Protein AF-A0A2T6DKC6-F1 (afdb_monomer_lite)

Radius of gyration: 31.51 Å; chains: 1; bounding box: 95×36×94 Å

pLDDT: mean 77.38, std 16.18, range [31.05, 97.75]

Foldseek 3Di:
DDDDDDPDPPPPPDDDDPVRVVVVVVVVVVVVVVVVVVVVVVVVVVVVVLVVVLVVVLCVVVVVVVQPPALDLQQDDDDDLGQPPHLPQPPQWKRKRDKWFADSNNDTWPDQPPPPTDWTQKIKIWIWGAYNVSFKIKIKIWIWGDTRVPDDFDADRNGSTTDQDPVPVIGIDIDIDMDGNDD

Secondary structure (DSSP, 8-state):
-------------PPPPHHHHHHHHHHHHHHHHHHHHHHHHHHHHHHHHHHHHHHHHHHHHHHHHHHHS-HHHHHS---SS---S---TT--PPEEPPPEEE-TTS-EEPPTTSTT-----EEEEEEEEE-TTSSEEEEEEEEEE-GGG-S-PPBPTTTSSB---SSSS-PPEEEEEEEE---

Sequence (183 aa):
MNLRSIFRRRTAQGAFSLVELTIAIGITAFGGLTMMGLLTVGLSNFRNAVDMSVGAQIVQQVVADVQQSSFSAIGGGGGSASPAAAAAPGTGIPVALPVRYFDDQGTEVDAPGSTGGQPALYHVAVGVTVNASGNLATVVVDIVNNPGGQLALQRDGATGGFASDSATALKPVRYSFYVSKTQ

Structure (mmCIF, N/CA/C/O backbone):
data_AF-A0A2T6DKC6-F1
#
_entry.id   AF-A0A2T6DKC6-F1
#
loop_
_atom_site.group_PDB
_atom_site.id
_atom_site.type_symbol
_atom_site.label_atom_id
_atom_site.label_alt_id
_atom_site.label_comp_id
_atom_site.label_asym_id
_atom_site.label_entity_id
_atom_site.label_seq_id
_atom_site.pdbx_PDB_ins_code
_atom_site.Cartn_x
_atom_site.Cartn_y
_atom_site.Cartn_z
_atom_site.occupancy
_atom_site.B_iso_or_equiv
_atom_site.auth_seq_id
_atom_site.auth_comp_id
_atom_site.auth_asym_id
_atom_site.auth_atom_id
_atom_site.pdbx_PDB_model_num
ATOM 1 N N . MET A 1 1 ? -67.879 -17.894 65.044 1.00 50.25 1 MET A N 1
ATOM 2 C CA . MET A 1 1 ? -67.299 -17.804 63.684 1.00 50.25 1 MET A CA 1
ATOM 3 C C . MET A 1 1 ? -65.895 -17.228 63.803 1.00 50.25 1 MET A C 1
ATOM 5 O O . MET A 1 1 ? -65.761 -16.084 64.202 1.00 50.25 1 MET A O 1
ATOM 9 N N . ASN A 1 2 ? -64.863 -18.044 63.571 1.00 43.16 2 ASN A N 1
ATOM 10 C CA . ASN A 1 2 ? -63.452 -17.672 63.731 1.00 43.16 2 ASN A CA 1
ATOM 11 C C . ASN A 1 2 ? -62.862 -17.312 62.357 1.00 43.16 2 ASN A C 1
ATOM 13 O O . ASN A 1 2 ? -62.710 -18.198 61.518 1.00 43.16 2 ASN A O 1
ATOM 17 N N . LEU A 1 3 ? -62.526 -16.039 62.122 1.00 54.38 3 LEU A N 1
ATOM 18 C CA . LEU A 1 3 ? -61.755 -15.622 60.948 1.00 54.38 3 LEU A CA 1
ATOM 19 C C . LEU A 1 3 ? -60.256 -15.760 61.248 1.00 54.38 3 LEU A C 1
ATOM 21 O O . LEU A 1 3 ? -59.667 -14.942 61.949 1.00 54.38 3 LEU A O 1
ATOM 25 N N . ARG A 1 4 ? -59.633 -16.808 60.700 1.00 59.78 4 ARG A N 1
ATOM 26 C CA . ARG A 1 4 ? -58.173 -16.957 60.654 1.00 59.78 4 ARG A CA 1
ATOM 27 C C . ARG A 1 4 ? -57.613 -16.039 59.566 1.00 59.78 4 ARG A C 1
ATOM 29 O O . ARG A 1 4 ? -57.801 -16.302 58.381 1.00 59.78 4 ARG A O 1
ATOM 36 N N . SER A 1 5 ? -56.922 -14.974 59.966 1.00 63.31 5 SER A N 1
ATOM 37 C CA . SER A 1 5 ? -56.170 -14.112 59.054 1.00 63.31 5 SER A CA 1
ATOM 38 C C . SER A 1 5 ? -54.910 -14.837 58.568 1.00 63.31 5 SER A C 1
ATOM 40 O O . SER A 1 5 ? -53.954 -15.083 59.303 1.00 63.31 5 SER A O 1
ATOM 42 N N . ILE A 1 6 ? -54.921 -15.213 57.293 1.00 65.69 6 ILE A N 1
ATOM 43 C CA . ILE A 1 6 ? -53.763 -15.755 56.585 1.00 65.69 6 ILE A CA 1
ATOM 44 C C . ILE A 1 6 ? -52.871 -14.563 56.218 1.00 65.69 6 ILE A C 1
ATOM 46 O O . ILE A 1 6 ? -53.039 -13.936 55.173 1.00 65.69 6 ILE A O 1
ATOM 50 N N . PHE A 1 7 ? -51.923 -14.217 57.092 1.00 64.06 7 PHE A N 1
ATOM 51 C CA . PHE A 1 7 ? -50.847 -13.285 56.750 1.00 64.06 7 PHE A CA 1
ATOM 52 C C . PHE A 1 7 ? -49.902 -13.955 55.747 1.00 64.06 7 PHE A C 1
ATOM 54 O O . PHE A 1 7 ? -48.979 -14.690 56.099 1.00 64.06 7 PHE A O 1
ATOM 61 N N . ARG A 1 8 ? -50.152 -13.701 54.461 1.00 65.50 8 ARG A N 1
ATOM 62 C CA . ARG A 1 8 ? -49.277 -14.072 53.349 1.00 65.50 8 ARG A CA 1
ATOM 63 C C . ARG A 1 8 ? -47.990 -13.247 53.460 1.00 65.50 8 ARG A C 1
ATOM 65 O O . ARG A 1 8 ? -47.969 -12.085 53.061 1.00 65.50 8 ARG A O 1
ATOM 72 N N . ARG A 1 9 ? -46.917 -13.827 54.013 1.00 64.00 9 ARG A N 1
ATOM 73 C CA . ARG A 1 9 ? -45.569 -13.244 53.922 1.00 64.00 9 ARG A CA 1
ATOM 74 C C . ARG A 1 9 ? -45.222 -13.119 52.438 1.00 64.00 9 ARG A C 1
ATOM 76 O O . ARG A 1 9 ? -44.899 -14.113 51.796 1.00 64.00 9 ARG A O 1
ATOM 83 N N . ARG A 1 10 ? -45.298 -11.905 51.883 1.00 63.69 10 ARG A N 1
ATOM 84 C CA . ARG A 1 10 ? -44.525 -11.576 50.685 1.00 63.69 10 ARG A CA 1
ATOM 85 C C . ARG A 1 10 ? -43.071 -11.683 51.118 1.00 63.69 10 ARG A C 1
ATOM 87 O O . ARG A 1 10 ? -42.595 -10.848 51.879 1.00 63.69 10 ARG A O 1
ATOM 94 N N . THR A 1 11 ? -42.393 -12.740 50.694 1.00 58.00 11 THR A N 1
ATOM 95 C CA . THR A 1 11 ? -40.936 -12.738 50.634 1.00 58.00 11 THR A CA 1
ATOM 96 C C . THR A 1 11 ? -40.567 -11.536 49.782 1.00 58.00 11 THR A C 1
ATOM 98 O O . THR A 1 11 ? -40.808 -11.539 48.575 1.00 58.00 11 THR A O 1
ATOM 101 N N . ALA A 1 12 ? -40.094 -10.473 50.426 1.00 60.94 12 ALA A N 1
ATOM 102 C CA . ALA A 1 12 ? -39.419 -9.390 49.745 1.00 60.94 12 ALA A CA 1
ATOM 103 C C . ALA A 1 12 ? -38.181 -10.020 49.105 1.00 60.94 12 ALA A C 1
ATOM 105 O O . ALA A 1 12 ? -37.159 -10.206 49.758 1.00 60.94 12 ALA A O 1
ATOM 106 N N . GLN A 1 13 ? -38.320 -10.469 47.859 1.00 62.59 13 GLN A N 1
ATOM 107 C CA . GLN A 1 13 ? -37.176 -10.731 47.006 1.00 62.59 13 GLN A CA 1
ATOM 108 C C . GLN A 1 13 ? -36.451 -9.391 46.922 1.00 62.59 13 GLN A C 1
ATOM 110 O O . GLN A 1 13 ? -37.015 -8.418 46.420 1.00 62.59 13 GLN A O 1
ATOM 115 N N . GLY A 1 14 ? -35.298 -9.312 47.587 1.00 68.81 14 GLY A N 1
ATOM 116 C CA . GLY A 1 14 ? -34.575 -8.068 47.803 1.00 68.81 14 GLY A CA 1
ATOM 117 C C . GLY A 1 14 ? -34.310 -7.378 46.473 1.00 68.81 14 GLY A C 1
ATOM 118 O O . GLY A 1 14 ? -33.722 -7.969 45.572 1.00 68.81 14 GLY A O 1
ATOM 119 N N . ALA A 1 15 ? -34.772 -6.136 46.346 1.00 76.75 15 ALA A N 1
ATOM 120 C CA . ALA A 1 15 ? -34.258 -5.247 45.321 1.00 76.75 15 ALA A CA 1
ATOM 121 C C . ALA A 1 15 ? -32.768 -4.988 45.605 1.00 76.75 15 ALA A C 1
ATOM 123 O O . ALA A 1 15 ? -32.363 -4.959 46.770 1.00 76.75 15 ALA A O 1
ATOM 124 N N . PHE A 1 16 ? -31.967 -4.811 44.551 1.00 81.44 16 PHE A N 1
ATOM 125 C CA . PHE A 1 16 ? -30.548 -4.472 44.675 1.00 81.44 16 PHE A CA 1
ATOM 126 C C . PHE A 1 16 ? -30.363 -3.225 45.538 1.00 81.44 16 PHE A C 1
ATOM 128 O O . PHE A 1 16 ? -31.116 -2.252 45.419 1.00 81.44 16 PHE A O 1
ATOM 135 N N . SER A 1 17 ? -29.356 -3.249 46.408 1.00 91.19 17 SER A N 1
ATOM 136 C CA . SER A 1 17 ? -29.027 -2.079 47.211 1.00 91.19 17 SER A CA 1
ATOM 137 C C . SER A 1 17 ? -28.539 -0.934 46.317 1.00 91.19 17 SER A C 1
ATOM 139 O O . SER A 1 17 ? -27.942 -1.143 45.259 1.00 91.19 17 SER A O 1
ATOM 141 N N . LEU A 1 18 ? -28.763 0.307 46.756 1.00 90.56 18 LEU A N 1
ATOM 142 C CA . LEU A 1 18 ? -28.300 1.496 46.033 1.00 90.56 18 LEU A CA 1
ATOM 143 C C . LEU A 1 18 ? -26.779 1.467 45.811 1.00 90.56 18 LEU A C 1
ATOM 145 O O . LEU A 1 18 ? -26.302 1.890 44.757 1.00 90.56 18 LEU A O 1
ATOM 149 N N . VAL A 1 19 ? -26.022 0.917 46.768 1.00 95.25 19 VAL A N 1
ATOM 150 C CA . VAL A 1 19 ? -24.565 0.793 46.650 1.00 95.25 19 VAL A CA 1
ATOM 151 C C . VAL A 1 19 ? -24.163 -0.249 45.599 1.00 95.25 19 VAL A C 1
ATOM 153 O O . VAL A 1 19 ? -23.278 0.030 44.795 1.00 95.25 19 VAL A O 1
ATOM 156 N N . GLU A 1 20 ? -24.853 -1.396 45.521 1.00 94.06 20 GLU A N 1
ATOM 157 C CA . GLU A 1 20 ? -24.622 -2.404 44.473 1.00 94.06 20 GLU A CA 1
ATOM 158 C C . GLU A 1 20 ? -24.930 -1.848 43.087 1.00 94.06 20 GLU A C 1
ATOM 160 O O . GLU A 1 20 ? -24.131 -2.024 42.170 1.00 94.06 20 GLU A O 1
ATOM 165 N N . LEU A 1 21 ? -26.050 -1.133 42.933 1.00 95.06 21 LEU A N 1
ATOM 166 C CA . LEU A 1 21 ? -26.409 -0.514 41.659 1.00 95.06 21 LEU A CA 1
ATOM 167 C C . LEU A 1 21 ? -25.368 0.528 41.230 1.00 95.06 21 LEU A C 1
ATOM 169 O O . LEU A 1 21 ? -24.982 0.571 40.064 1.00 95.06 21 LEU A O 1
ATOM 173 N N . THR A 1 22 ? -24.873 1.337 42.169 1.00 96.25 22 THR A N 1
ATOM 174 C CA . THR A 1 22 ? -23.844 2.348 41.883 1.00 96.25 22 THR A CA 1
ATOM 175 C C . THR A 1 22 ? -22.536 1.696 41.422 1.00 96.25 22 THR A C 1
ATOM 177 O O . THR A 1 22 ? -21.955 2.128 40.425 1.00 96.25 22 THR A O 1
ATOM 180 N N . ILE A 1 23 ? -22.100 0.618 42.086 1.00 96.88 23 ILE A N 1
ATOM 181 C CA . ILE A 1 23 ? -20.907 -0.143 41.683 1.00 96.88 23 ILE A CA 1
ATOM 182 C C . ILE A 1 23 ? -21.131 -0.805 40.317 1.00 96.88 23 ILE A C 1
ATOM 184 O O . ILE A 1 23 ? -20.260 -0.726 39.452 1.00 96.88 23 ILE A O 1
ATOM 188 N N . ALA A 1 24 ? -22.304 -1.399 40.080 1.00 96.75 24 ALA A N 1
ATOM 189 C CA . ALA A 1 24 ? -22.639 -2.044 38.812 1.00 96.75 24 ALA A CA 1
ATOM 190 C C . ALA A 1 24 ? -22.621 -1.057 37.635 1.00 96.75 24 ALA A C 1
ATOM 192 O O . ALA A 1 24 ? -22.046 -1.352 36.583 1.00 96.75 24 ALA A O 1
ATOM 193 N N . ILE A 1 25 ? -23.192 0.138 37.816 1.00 97.00 25 ILE A N 1
ATOM 194 C CA . ILE A 1 25 ? -23.154 1.205 36.809 1.00 97.00 25 ILE A CA 1
ATOM 195 C C . ILE A 1 25 ? -21.716 1.692 36.600 1.00 97.00 25 ILE A C 1
ATOM 197 O O . ILE A 1 25 ? -21.308 1.872 35.455 1.00 97.00 25 ILE A O 1
ATOM 201 N N . GLY A 1 26 ? -20.924 1.838 37.668 1.00 97.75 26 GLY A N 1
ATOM 202 C CA . GLY A 1 26 ? -19.512 2.220 37.572 1.00 97.75 26 GLY A CA 1
ATOM 203 C C . GLY A 1 26 ? -18.683 1.237 36.738 1.00 97.75 26 GLY A C 1
ATOM 204 O O . GLY A 1 26 ? -17.974 1.650 35.820 1.00 97.75 26 GLY A O 1
ATOM 205 N N . ILE A 1 27 ? -18.826 -0.067 36.996 1.00 97.00 27 ILE A N 1
ATOM 206 C CA . ILE A 1 27 ? -18.134 -1.121 36.237 1.00 97.00 27 ILE A CA 1
ATOM 207 C C . ILE A 1 27 ? -18.612 -1.143 34.780 1.00 97.00 27 ILE A C 1
ATOM 209 O O . ILE A 1 27 ? -17.794 -1.228 33.864 1.00 97.00 27 ILE A O 1
ATOM 213 N N . THR A 1 28 ? -19.922 -1.019 34.547 1.00 97.38 28 THR A N 1
ATOM 214 C CA . THR A 1 28 ? -20.497 -1.027 33.192 1.00 97.38 28 THR A CA 1
ATOM 215 C C . THR A 1 28 ? -20.022 0.174 32.375 1.00 97.38 28 THR A C 1
ATOM 217 O O . THR A 1 28 ? -19.625 0.013 31.223 1.00 97.38 28 THR A O 1
ATOM 220 N N . ALA A 1 29 ? -20.004 1.371 32.967 1.00 97.56 29 ALA A N 1
ATOM 221 C CA . ALA A 1 29 ? -19.517 2.579 32.309 1.00 97.56 29 ALA A CA 1
ATOM 222 C C . ALA A 1 29 ? -18.020 2.476 31.973 1.00 97.56 29 ALA A C 1
ATOM 224 O O . ALA A 1 29 ? -17.615 2.793 30.854 1.00 97.56 29 ALA A O 1
ATOM 225 N N . PHE A 1 30 ? -17.205 1.965 32.902 1.00 97.44 30 PHE A N 1
ATOM 226 C CA . PHE A 1 30 ? -15.779 1.735 32.667 1.00 97.44 30 PHE A CA 1
ATOM 227 C C . PHE A 1 30 ? -15.529 0.708 31.543 1.00 97.44 30 PHE A C 1
ATOM 229 O O . PHE A 1 30 ? -14.709 0.938 30.649 1.00 97.44 30 PHE A O 1
ATOM 236 N N . GLY A 1 31 ? -16.282 -0.396 31.527 1.00 97.44 31 GLY A N 1
ATOM 237 C CA . GLY A 1 31 ? -16.228 -1.396 30.456 1.00 97.44 31 GLY A CA 1
ATOM 238 C C . GLY A 1 31 ? -16.685 -0.851 29.095 1.00 97.44 31 GLY A C 1
ATOM 239 O O . GLY A 1 31 ? -16.047 -1.097 28.075 1.00 97.44 31 GLY A O 1
ATOM 240 N N . GLY A 1 32 ? -17.749 -0.046 29.067 1.00 97.00 32 GLY A N 1
ATOM 241 C CA . GLY A 1 32 ? -18.249 0.572 27.836 1.00 97.00 32 GLY A CA 1
ATOM 242 C C . GLY A 1 32 ? -17.239 1.532 27.198 1.00 97.00 32 GLY A C 1
ATOM 243 O O . GLY A 1 32 ? -17.028 1.494 25.985 1.00 97.00 32 GLY A O 1
ATOM 244 N N . LEU A 1 33 ? -16.557 2.345 28.014 1.00 96.62 33 LEU A N 1
ATOM 245 C CA . LEU A 1 33 ? -15.513 3.262 27.543 1.00 96.62 33 LEU A CA 1
ATOM 246 C C . LEU A 1 33 ? -14.293 2.518 26.988 1.00 96.62 33 LEU A C 1
ATOM 248 O O . LEU A 1 33 ? -13.763 2.903 25.944 1.00 96.62 33 LEU A O 1
ATOM 252 N N . THR A 1 34 ? -13.864 1.436 27.645 1.00 97.62 34 THR A N 1
ATOM 253 C CA . THR A 1 34 ? -12.737 0.625 27.154 1.0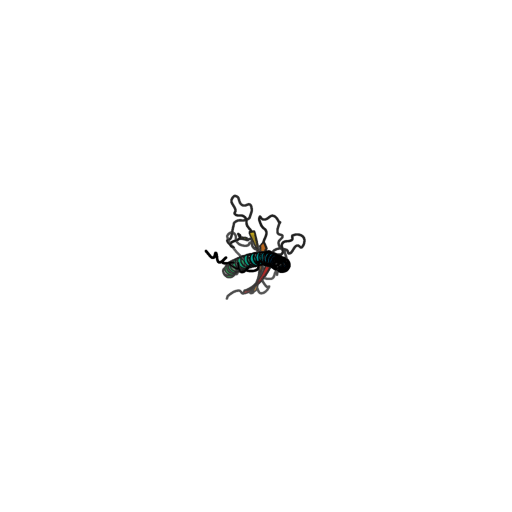0 97.62 34 THR A CA 1
ATOM 254 C C . THR A 1 34 ? -13.069 -0.062 25.828 1.00 97.62 34 THR A C 1
ATOM 256 O O . THR A 1 34 ? -12.257 -0.013 24.904 1.00 97.62 34 THR A O 1
ATOM 259 N N . MET A 1 35 ? -14.279 -0.611 25.669 1.00 97.25 35 MET A N 1
ATOM 260 C CA . MET A 1 35 ? -14.724 -1.180 24.389 1.00 97.25 35 MET A CA 1
ATOM 261 C C . MET A 1 35 ? -14.781 -0.140 23.263 1.00 97.25 35 MET A C 1
ATOM 263 O O . MET A 1 35 ? -14.322 -0.422 22.156 1.00 97.25 35 MET A O 1
ATOM 267 N N . MET A 1 36 ? -15.283 1.072 23.528 1.00 96.62 36 MET A N 1
ATOM 268 C CA . MET A 1 36 ? -15.278 2.142 22.521 1.00 96.62 36 MET A CA 1
ATOM 269 C C . MET A 1 36 ? -13.862 2.535 22.087 1.00 96.62 36 MET A C 1
ATOM 271 O O . MET A 1 36 ? -13.628 2.736 20.896 1.00 96.62 36 MET A O 1
ATOM 275 N N . GLY A 1 37 ? -12.910 2.596 23.023 1.00 95.44 37 GLY A N 1
ATOM 276 C CA . GLY A 1 37 ? -11.506 2.856 22.700 1.00 95.44 37 GLY A CA 1
ATOM 277 C C . GLY A 1 37 ? -10.883 1.768 21.821 1.00 95.44 37 GLY A C 1
ATOM 278 O O . GLY A 1 37 ? -10.138 2.068 20.893 1.00 95.44 37 GLY A O 1
ATOM 279 N N . LEU A 1 38 ? -11.224 0.499 22.057 1.00 96.56 38 LEU A N 1
ATOM 280 C CA . LEU A 1 38 ? -10.723 -0.607 21.237 1.00 96.56 38 LEU A CA 1
ATOM 281 C C . LEU A 1 38 ? -11.310 -0.612 19.821 1.00 96.56 38 LEU A C 1
ATOM 283 O O . LEU A 1 38 ? -10.608 -0.986 18.883 1.00 96.56 38 LEU A O 1
ATOM 287 N N . LEU A 1 39 ? -12.558 -0.169 19.636 1.00 96.88 39 LEU A N 1
ATOM 288 C CA . LEU A 1 39 ? -13.179 -0.098 18.309 1.00 96.88 39 LEU A CA 1
ATOM 289 C C . LEU A 1 39 ? -12.472 0.893 17.380 1.00 96.88 39 LEU A C 1
ATOM 291 O O . LEU A 1 39 ? -12.249 0.583 16.210 1.00 96.88 39 LEU A O 1
ATOM 295 N N . THR A 1 40 ? -12.092 2.069 17.882 1.00 93.69 40 THR A N 1
ATOM 296 C CA . THR A 1 40 ? -11.413 3.081 17.056 1.00 93.69 40 THR A CA 1
ATOM 297 C C . THR A 1 40 ? -10.022 2.610 16.631 1.00 93.69 40 THR A C 1
ATOM 299 O O . THR A 1 40 ? -9.653 2.748 15.463 1.00 93.69 40 THR A O 1
ATOM 302 N N . VAL A 1 41 ? -9.284 1.978 17.547 1.00 96.06 41 VAL A N 1
ATOM 303 C CA . VAL A 1 41 ? -7.975 1.373 17.261 1.00 96.06 41 VAL A CA 1
ATOM 304 C C . VAL A 1 41 ? -8.116 0.211 16.276 1.00 96.06 41 VAL A C 1
ATOM 306 O O . VAL A 1 41 ? -7.371 0.140 15.298 1.00 96.06 41 VAL A O 1
ATOM 309 N N . GLY A 1 42 ? -9.103 -0.664 16.482 1.00 95.38 42 GLY A N 1
ATOM 310 C CA . GLY A 1 42 ? -9.389 -1.788 15.593 1.00 95.38 42 GLY A CA 1
ATOM 311 C C . GLY A 1 42 ? -9.711 -1.343 14.166 1.00 95.38 42 GLY A C 1
ATOM 312 O O . GLY A 1 42 ? -9.178 -1.914 13.219 1.00 95.38 42 GLY A O 1
ATOM 313 N N . LEU A 1 43 ? -10.507 -0.282 14.002 1.00 96.25 43 LEU A N 1
ATOM 314 C CA . LEU A 1 43 ? -10.847 0.260 12.685 1.00 96.25 43 LEU A CA 1
ATOM 315 C C . LEU A 1 43 ? -9.631 0.862 11.967 1.00 96.25 43 LEU A C 1
ATOM 317 O O . LEU A 1 43 ? -9.481 0.669 10.763 1.00 96.25 43 LEU A O 1
ATOM 321 N N . SER A 1 44 ? -8.761 1.570 12.691 1.00 93.50 44 SER A N 1
ATOM 322 C CA . SER A 1 44 ? -7.513 2.105 12.129 1.00 93.50 44 SER A CA 1
ATOM 323 C C . SER A 1 44 ? -6.601 0.978 11.634 1.00 93.50 44 SER A C 1
ATOM 325 O O . SER A 1 44 ? -6.147 0.990 10.492 1.00 93.50 44 SER A O 1
ATOM 327 N N . ASN A 1 45 ? -6.416 -0.059 12.456 1.00 94.19 45 ASN A N 1
ATOM 328 C CA . ASN A 1 45 ? -5.625 -1.230 12.082 1.00 94.19 45 ASN A CA 1
ATOM 329 C C . ASN A 1 45 ? -6.233 -1.981 10.894 1.00 94.19 45 ASN A C 1
ATOM 331 O O . ASN A 1 45 ? -5.500 -2.409 10.008 1.00 94.19 45 ASN A O 1
ATOM 335 N N . PHE A 1 46 ? -7.560 -2.111 10.852 1.00 94.31 46 PHE A N 1
ATOM 336 C CA . PHE A 1 46 ? -8.261 -2.722 9.727 1.00 94.31 46 PHE A CA 1
ATOM 337 C C . PHE A 1 46 ? -8.037 -1.941 8.428 1.00 94.31 46 PHE A C 1
ATOM 339 O O . PHE A 1 46 ? -7.691 -2.545 7.420 1.00 94.31 46 PHE A O 1
ATOM 346 N N . ARG A 1 47 ? -8.157 -0.607 8.452 1.00 90.44 47 ARG A N 1
ATOM 347 C CA . ARG A 1 47 ? -7.877 0.242 7.280 1.00 90.44 47 ARG A CA 1
ATOM 348 C C . ARG A 1 47 ? -6.442 0.077 6.789 1.00 90.44 47 ARG A C 1
ATOM 350 O O . ARG A 1 47 ? -6.242 -0.203 5.616 1.00 90.44 47 ARG A O 1
ATOM 357 N N . ASN A 1 48 ? -5.471 0.126 7.701 1.00 90.25 48 ASN A N 1
ATOM 358 C CA . ASN A 1 48 ? -4.066 -0.096 7.358 1.00 90.25 48 ASN A CA 1
ATOM 359 C C . ASN A 1 48 ? -3.828 -1.493 6.757 1.00 90.25 48 ASN A C 1
ATOM 361 O O . ASN A 1 48 ? -3.022 -1.647 5.844 1.00 90.25 48 ASN A O 1
ATOM 365 N N . ALA A 1 49 ? -4.523 -2.520 7.258 1.00 92.00 49 ALA A N 1
ATOM 366 C CA . ALA A 1 49 ? -4.434 -3.873 6.715 1.00 92.00 49 ALA A CA 1
ATOM 367 C C . ALA A 1 49 ? -5.041 -3.972 5.305 1.00 92.00 49 ALA A C 1
ATOM 369 O O . ALA A 1 49 ? -4.468 -4.648 4.452 1.00 92.00 49 ALA A O 1
ATOM 370 N N . VAL A 1 50 ? -6.155 -3.279 5.047 1.00 90.94 50 VAL A N 1
ATOM 371 C CA . VAL A 1 50 ? -6.752 -3.172 3.706 1.00 90.94 50 VAL A CA 1
ATOM 372 C C . VAL A 1 50 ? -5.787 -2.469 2.750 1.00 90.94 50 VAL A C 1
ATOM 374 O O . VAL A 1 50 ? -5.463 -3.042 1.714 1.00 90.94 50 VAL A O 1
ATOM 377 N N . ASP A 1 51 ? -5.243 -1.308 3.130 1.00 87.75 51 ASP A N 1
ATOM 378 C CA . ASP A 1 51 ? -4.252 -0.575 2.328 1.00 87.75 51 ASP A CA 1
ATOM 379 C C . ASP A 1 51 ? -3.027 -1.443 2.001 1.00 87.75 51 ASP A C 1
ATOM 381 O O . ASP A 1 51 ? -2.545 -1.465 0.868 1.00 87.75 51 ASP A O 1
ATOM 385 N N . MET A 1 52 ? -2.537 -2.208 2.983 1.00 89.75 52 MET A N 1
ATOM 386 C CA . MET A 1 52 ? -1.413 -3.121 2.781 1.00 89.75 52 MET A CA 1
ATOM 387 C C . MET A 1 52 ? -1.770 -4.284 1.847 1.00 89.75 52 MET A C 1
ATOM 389 O O . MET A 1 52 ? -0.936 -4.685 1.037 1.00 89.75 52 MET A O 1
ATOM 393 N N . SER A 1 53 ? -2.990 -4.821 1.935 1.00 92.12 53 SER A N 1
ATOM 394 C CA . SER A 1 53 ? -3.456 -5.902 1.061 1.00 92.12 53 SER A CA 1
ATOM 395 C C . SER A 1 53 ? -3.558 -5.443 -0.393 1.00 92.12 53 SER A C 1
ATOM 397 O O . SER A 1 53 ? -3.063 -6.133 -1.285 1.00 92.12 53 SER A O 1
ATOM 399 N N . VAL A 1 54 ? -4.147 -4.267 -0.630 1.00 91.06 54 VAL A N 1
ATOM 400 C CA . VAL A 1 54 ? -4.262 -3.684 -1.975 1.00 91.06 54 VAL A CA 1
ATOM 401 C C . VAL A 1 54 ? -2.87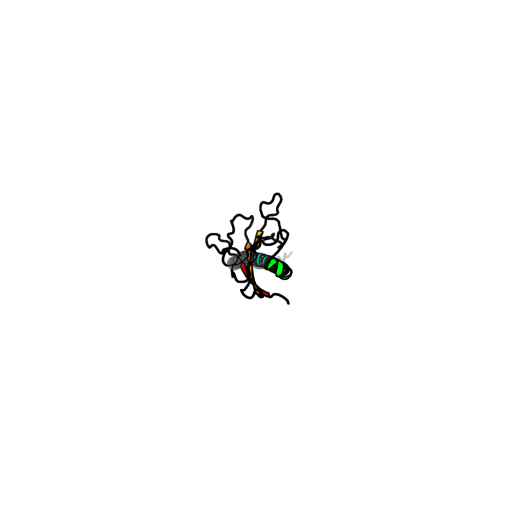6 -3.352 -2.524 1.00 91.06 54 VAL A C 1
ATOM 403 O O . VAL A 1 54 ? -2.545 -3.736 -3.645 1.00 91.06 54 VAL A O 1
ATOM 406 N N . GLY A 1 55 ? -2.008 -2.745 -1.707 1.00 88.00 55 GLY A N 1
ATOM 407 C CA . GLY A 1 55 ? -0.617 -2.489 -2.076 1.00 88.00 55 GLY A CA 1
ATOM 408 C C . GLY A 1 55 ? 0.134 -3.763 -2.477 1.00 88.00 55 GLY A C 1
ATOM 409 O O . GLY A 1 55 ? 0.809 -3.778 -3.502 1.00 88.00 55 GLY A O 1
ATOM 410 N N . ALA A 1 56 ? -0.019 -4.858 -1.728 1.00 89.88 56 ALA A N 1
ATOM 411 C CA . ALA A 1 56 ? 0.620 -6.134 -2.048 1.00 89.88 56 ALA A CA 1
ATOM 412 C C . ALA A 1 56 ? 0.124 -6.731 -3.376 1.00 89.88 56 ALA A C 1
ATOM 414 O O . ALA A 1 56 ? 0.938 -7.224 -4.158 1.00 89.88 56 ALA A O 1
ATOM 415 N N . GLN A 1 57 ? -1.181 -6.658 -3.651 1.00 91.94 57 GLN A N 1
ATOM 416 C CA . GLN A 1 57 ? -1.758 -7.097 -4.924 1.00 91.94 57 GLN A CA 1
ATOM 417 C C . GLN A 1 57 ? -1.195 -6.286 -6.099 1.00 91.94 57 GLN A C 1
ATOM 419 O O . GLN A 1 57 ? -0.746 -6.869 -7.087 1.00 91.94 57 GLN A O 1
ATOM 424 N N . ILE A 1 58 ? -1.138 -4.957 -5.960 1.00 89.31 58 ILE A N 1
ATOM 425 C CA . ILE A 1 58 ? -0.557 -4.059 -6.966 1.00 89.31 58 ILE A CA 1
ATOM 426 C C . ILE A 1 58 ? 0.915 -4.411 -7.214 1.00 89.31 58 ILE A C 1
ATOM 428 O O . ILE A 1 58 ? 1.328 -4.537 -8.365 1.00 89.31 58 ILE A O 1
ATOM 432 N N . VAL A 1 59 ? 1.714 -4.625 -6.159 1.00 88.12 59 VAL A N 1
ATOM 433 C CA . VAL A 1 59 ? 3.120 -5.042 -6.312 1.00 88.12 59 VAL A CA 1
ATOM 434 C C . VAL A 1 59 ? 3.213 -6.354 -7.078 1.00 88.12 59 VAL A C 1
ATOM 436 O O . VAL A 1 59 ? 4.014 -6.446 -7.999 1.00 88.12 59 VAL A O 1
ATOM 439 N N . GLN A 1 60 ? 2.416 -7.367 -6.732 1.00 89.75 60 GLN A N 1
ATOM 440 C CA . GLN A 1 60 ? 2.461 -8.665 -7.410 1.00 89.75 60 GLN A CA 1
ATOM 441 C C . GLN A 1 60 ? 2.141 -8.541 -8.899 1.00 89.75 60 GLN A C 1
ATOM 443 O O . GLN A 1 60 ? 2.854 -9.117 -9.719 1.00 89.75 60 GLN A O 1
ATOM 448 N N . GLN A 1 61 ? 1.126 -7.748 -9.247 1.00 87.88 61 GLN A N 1
ATOM 449 C CA . GLN A 1 61 ? 0.772 -7.469 -10.635 1.00 87.88 61 GLN A CA 1
ATOM 450 C C . GLN A 1 61 ? 1.904 -6.734 -11.364 1.00 87.88 61 GLN A C 1
ATOM 452 O O . GLN A 1 61 ? 2.363 -7.189 -12.406 1.00 87.88 61 GLN A O 1
ATOM 457 N N . VAL A 1 62 ? 2.419 -5.642 -10.791 1.00 85.31 62 VAL A N 1
ATOM 458 C CA . VAL A 1 62 ? 3.496 -4.845 -11.399 1.00 85.31 62 VAL A CA 1
ATOM 459 C C . VAL A 1 62 ? 4.780 -5.661 -11.547 1.00 85.31 62 VAL A C 1
ATOM 461 O O . VAL A 1 62 ? 5.456 -5.568 -12.567 1.00 85.31 62 VAL A O 1
ATOM 464 N N . VAL A 1 63 ? 5.128 -6.481 -10.555 1.00 83.56 63 VAL A N 1
ATOM 465 C CA . VAL A 1 63 ? 6.297 -7.367 -10.606 1.00 83.56 63 VAL A CA 1
ATOM 466 C C . VAL A 1 63 ? 6.122 -8.424 -11.690 1.00 83.56 63 VAL A C 1
ATOM 468 O O . VAL A 1 63 ? 7.063 -8.649 -12.448 1.00 83.56 63 VAL A O 1
ATOM 471 N N . ALA A 1 64 ? 4.945 -9.048 -11.794 1.00 84.62 64 ALA A N 1
ATOM 472 C CA . ALA A 1 64 ? 4.657 -10.012 -12.852 1.00 84.62 64 ALA A CA 1
ATOM 473 C C . ALA A 1 64 ? 4.770 -9.362 -14.239 1.00 84.62 64 ALA A C 1
ATOM 475 O O . ALA A 1 64 ? 5.447 -9.911 -15.109 1.00 84.62 64 ALA A O 1
ATOM 476 N N . ASP A 1 65 ? 4.211 -8.162 -14.411 1.00 80.50 65 ASP A N 1
ATOM 477 C CA . ASP A 1 65 ? 4.303 -7.398 -15.657 1.00 80.50 65 ASP A CA 1
ATOM 478 C C . ASP A 1 65 ? 5.763 -7.079 -16.007 1.00 80.50 65 ASP A C 1
ATOM 480 O O . ASP A 1 65 ? 6.195 -7.278 -17.141 1.00 80.50 65 ASP A O 1
ATOM 484 N N . VAL A 1 66 ? 6.562 -6.629 -15.031 1.00 76.69 66 VAL A N 1
ATOM 485 C CA . VAL A 1 66 ? 7.981 -6.307 -15.247 1.00 76.69 66 VAL A CA 1
ATOM 486 C C . VAL A 1 66 ? 8.796 -7.561 -15.571 1.00 76.69 66 VAL A C 1
ATOM 488 O O . VAL A 1 66 ? 9.650 -7.511 -16.453 1.00 76.69 66 VAL A O 1
ATOM 491 N N . GLN A 1 67 ? 8.533 -8.691 -14.910 1.00 76.00 67 GLN A N 1
ATOM 492 C CA . GLN A 1 67 ? 9.210 -9.963 -15.191 1.00 76.00 67 GLN A CA 1
ATOM 493 C C . GLN A 1 67 ? 8.852 -10.532 -16.569 1.00 76.00 67 GLN A C 1
ATOM 495 O O . GLN A 1 67 ? 9.691 -11.170 -17.202 1.00 76.00 67 GLN A O 1
ATOM 500 N N . GLN A 1 68 ? 7.621 -10.309 -17.034 1.00 74.81 68 GLN A N 1
ATOM 501 C CA . GLN A 1 68 ? 7.175 -10.707 -18.370 1.00 74.81 68 GLN A CA 1
ATOM 502 C C . GLN A 1 68 ? 7.629 -9.724 -19.455 1.00 74.81 68 GLN A C 1
ATOM 504 O O . GLN A 1 68 ? 7.800 -10.119 -20.612 1.00 74.81 68 GLN A O 1
ATOM 509 N N . SER A 1 69 ? 7.851 -8.454 -19.104 1.00 67.94 69 SER A N 1
ATOM 510 C CA . SER A 1 69 ? 8.380 -7.459 -20.030 1.00 67.94 69 SER A CA 1
ATOM 511 C C . SER A 1 69 ? 9.798 -7.848 -20.449 1.00 67.94 69 SER A C 1
ATOM 513 O O . SER A 1 69 ? 10.684 -8.089 -19.628 1.00 67.94 69 SER A O 1
ATOM 515 N N . SER A 1 70 ? 10.012 -7.985 -21.757 1.00 57.28 70 SER A N 1
ATOM 516 C CA . SER A 1 70 ? 11.277 -8.484 -22.289 1.00 57.28 70 SER A CA 1
ATOM 517 C C . SER A 1 70 ? 12.431 -7.581 -21.846 1.00 57.28 70 SER A C 1
ATOM 519 O O . SER A 1 70 ? 12.359 -6.362 -21.996 1.00 57.28 70 SER A O 1
ATOM 521 N N . PHE A 1 71 ? 13.535 -8.168 -21.373 1.00 58.25 71 PHE A N 1
ATOM 522 C CA . PHE A 1 71 ? 14.745 -7.421 -20.992 1.00 58.25 71 PHE A CA 1
ATOM 523 C C . PHE A 1 71 ? 15.246 -6.500 -22.128 1.00 58.25 71 PHE A C 1
ATOM 525 O O . PHE A 1 71 ? 15.836 -5.453 -21.877 1.00 58.25 71 PHE A O 1
ATOM 532 N N . SER A 1 72 ? 14.958 -6.849 -23.389 1.00 50.72 72 SER A N 1
ATOM 533 C CA . SER A 1 72 ? 15.197 -6.019 -24.577 1.00 50.72 72 SER A CA 1
ATOM 534 C C . SER A 1 72 ? 14.334 -4.751 -24.643 1.00 50.72 72 SER A C 1
ATOM 536 O O . SER A 1 72 ? 14.834 -3.720 -25.075 1.00 50.72 72 SER A O 1
ATOM 538 N N . ALA A 1 73 ? 13.086 -4.771 -24.168 1.00 53.25 73 ALA A N 1
ATOM 539 C CA . ALA A 1 73 ? 12.237 -3.579 -24.071 1.00 53.25 73 ALA A CA 1
ATOM 540 C C . ALA A 1 73 ? 12.728 -2.610 -22.978 1.00 53.25 73 ALA A C 1
ATOM 542 O O . ALA A 1 73 ? 12.555 -1.401 -23.099 1.00 53.25 73 ALA A O 1
ATOM 543 N N . ILE A 1 74 ? 13.402 -3.139 -21.954 1.00 52.75 74 ILE A N 1
ATOM 544 C CA . ILE A 1 74 ? 14.063 -2.368 -20.890 1.00 52.75 74 ILE A CA 1
ATOM 545 C C . ILE A 1 74 ? 15.445 -1.847 -21.355 1.00 52.75 74 ILE A C 1
ATOM 547 O O . ILE A 1 74 ? 15.894 -0.786 -20.921 1.00 52.75 74 ILE A O 1
ATOM 551 N N . GLY A 1 75 ? 16.113 -2.572 -22.265 1.00 44.78 75 GLY A N 1
ATOM 552 C CA . GLY A 1 75 ? 17.476 -2.295 -22.742 1.00 44.78 75 GLY A CA 1
ATOM 553 C C . GLY A 1 75 ? 17.613 -1.609 -24.113 1.00 44.78 75 GLY A C 1
ATOM 554 O O . GLY A 1 75 ? 18.712 -1.166 -24.440 1.00 44.78 75 GLY A O 1
ATOM 555 N N . GLY A 1 76 ? 16.548 -1.491 -24.914 1.00 36.88 76 GLY A N 1
ATOM 556 C CA . GLY A 1 76 ? 16.547 -0.721 -26.163 1.00 36.88 76 GLY A CA 1
ATOM 557 C C . GLY A 1 76 ? 15.710 -1.305 -27.310 1.00 36.88 76 GLY A C 1
ATOM 558 O O . GLY A 1 76 ? 15.961 -2.413 -27.773 1.00 36.88 76 GLY A O 1
ATOM 559 N N . GLY A 1 77 ? 14.811 -0.470 -27.852 1.00 36.75 77 GLY A N 1
ATOM 560 C CA . GLY A 1 77 ? 14.366 -0.525 -29.252 1.00 36.75 77 GLY A CA 1
ATOM 561 C C . GLY A 1 77 ? 12.922 -0.974 -29.524 1.00 36.75 77 GLY A C 1
ATOM 562 O O . GLY A 1 77 ? 12.678 -2.154 -29.729 1.00 36.75 77 GLY A O 1
ATOM 563 N N . GLY A 1 78 ? 12.018 0.004 -29.697 1.00 31.05 78 GLY A N 1
ATOM 564 C CA . GLY A 1 78 ? 10.957 -0.044 -30.721 1.00 31.05 78 GLY A CA 1
ATOM 565 C C . GLY A 1 78 ? 9.529 -0.443 -30.310 1.00 31.05 78 GLY A C 1
ATOM 566 O O . GLY A 1 78 ? 9.230 -1.625 -30.258 1.00 31.05 78 GLY A O 1
ATOM 567 N N . GLY A 1 79 ? 8.652 0.573 -30.183 1.00 33.38 79 GLY A N 1
ATOM 568 C CA . GLY A 1 79 ? 7.184 0.554 -30.414 1.00 33.38 79 GLY A CA 1
ATOM 569 C C . GLY A 1 79 ? 6.320 -0.260 -29.433 1.00 33.38 79 GLY A C 1
ATOM 570 O O . GLY A 1 79 ? 6.589 -1.421 -29.188 1.00 33.38 79 GLY A O 1
ATOM 571 N N . SER A 1 80 ? 5.239 0.228 -28.822 1.00 42.78 80 SER A N 1
ATOM 572 C CA . SER A 1 80 ? 4.456 1.464 -28.938 1.00 42.78 80 SER A CA 1
ATOM 573 C C . SER A 1 80 ? 3.827 1.706 -27.551 1.00 42.78 80 SER A C 1
ATOM 575 O O . SER A 1 80 ? 3.285 0.771 -26.975 1.00 42.78 80 SER A O 1
ATOM 577 N N . ALA A 1 81 ? 3.967 2.923 -27.002 1.00 44.69 81 ALA A N 1
ATOM 578 C CA . ALA A 1 81 ? 3.752 3.295 -25.582 1.00 44.69 81 ALA A CA 1
ATOM 579 C C . ALA A 1 81 ? 4.719 2.635 -24.562 1.00 44.69 81 ALA A C 1
ATOM 581 O O . ALA A 1 81 ? 4.404 2.446 -23.391 1.00 44.69 81 ALA A O 1
ATOM 582 N N . SER A 1 82 ? 5.927 2.326 -25.039 1.00 43.94 82 SER A N 1
ATOM 583 C CA . SER A 1 82 ? 7.042 1.667 -24.344 1.00 43.94 82 SER A CA 1
ATOM 584 C C . SER A 1 82 ? 7.981 2.700 -23.681 1.00 43.94 82 SER A C 1
ATOM 586 O O . SER A 1 82 ? 8.144 3.787 -24.243 1.00 43.94 82 SER A O 1
ATOM 588 N N . PRO A 1 83 ? 8.585 2.421 -22.505 1.00 42.47 83 PRO A N 1
ATOM 589 C CA . PRO A 1 83 ? 9.414 3.363 -21.743 1.00 42.47 83 PRO A CA 1
ATOM 590 C C . PRO A 1 83 ? 10.629 3.860 -22.531 1.00 42.47 83 PRO A C 1
ATOM 592 O O . PRO A 1 83 ? 11.706 3.267 -22.542 1.00 42.47 83 PRO A O 1
ATOM 595 N N . ALA A 1 84 ? 10.456 5.004 -23.186 1.00 39.94 84 ALA A N 1
ATOM 596 C CA . ALA A 1 84 ? 11.492 5.701 -23.926 1.00 39.94 84 ALA A CA 1
ATOM 597 C C . ALA A 1 84 ? 12.366 6.548 -22.989 1.00 39.94 84 ALA A C 1
ATOM 599 O O . ALA A 1 84 ? 12.395 7.771 -23.058 1.00 39.94 84 ALA A O 1
ATOM 600 N N . ALA A 1 85 ? 13.120 5.875 -22.133 1.00 45.34 85 ALA A N 1
ATOM 601 C CA . ALA A 1 85 ? 14.487 6.272 -21.841 1.00 45.34 85 ALA A CA 1
ATOM 602 C C . ALA A 1 85 ? 15.233 4.952 -21.715 1.00 45.34 85 ALA A C 1
ATOM 604 O O . ALA A 1 85 ? 15.078 4.256 -20.730 1.00 45.34 85 ALA A O 1
ATOM 605 N N . ALA A 1 86 ? 15.937 4.516 -22.755 1.00 47.81 86 ALA A N 1
ATOM 606 C CA . ALA A 1 86 ? 16.716 3.290 -22.656 1.00 47.81 86 ALA A CA 1
ATOM 607 C C . ALA A 1 86 ? 17.736 3.463 -21.521 1.00 47.81 86 ALA A C 1
ATOM 609 O O . ALA A 1 86 ? 18.485 4.444 -21.519 1.00 47.81 86 ALA A O 1
ATOM 610 N N . ALA A 1 87 ? 17.775 2.526 -20.572 1.00 50.84 87 ALA A N 1
ATOM 611 C CA . ALA A 1 87 ? 18.860 2.460 -19.603 1.00 50.84 87 ALA A CA 1
ATOM 612 C C . ALA A 1 87 ? 20.073 2.045 -20.421 1.00 50.84 87 ALA A C 1
ATOM 614 O O . ALA A 1 87 ? 20.284 0.856 -20.657 1.00 50.84 87 ALA A O 1
ATOM 615 N N . ALA A 1 88 ? 20.825 3.016 -20.941 1.00 54.09 88 ALA A N 1
ATOM 616 C CA . ALA A 1 88 ? 22.043 2.708 -21.660 1.00 54.09 88 ALA A CA 1
ATOM 617 C C . ALA A 1 88 ? 22.924 1.880 -20.707 1.00 54.09 88 ALA A C 1
ATOM 619 O O . ALA A 1 88 ? 23.223 2.360 -19.600 1.00 54.09 88 ALA A O 1
ATOM 620 N N . PRO A 1 89 ? 23.287 0.636 -21.075 1.00 54.16 89 PRO A N 1
ATOM 621 C CA . PRO A 1 89 ? 24.049 -0.234 -20.194 1.00 54.16 89 PRO A CA 1
ATOM 622 C C . PRO A 1 89 ? 25.345 0.481 -19.794 1.00 54.16 89 PRO A C 1
ATOM 624 O O . PRO A 1 89 ? 26.066 0.991 -20.648 1.00 54.16 89 PRO A O 1
ATOM 627 N N . GLY A 1 90 ? 25.603 0.576 -18.486 1.00 56.50 90 GLY A N 1
ATOM 628 C CA . GLY A 1 90 ? 26.782 1.268 -17.947 1.00 56.50 90 GLY A CA 1
ATOM 629 C C . GLY A 1 90 ? 26.582 2.702 -17.462 1.00 56.50 90 GLY A C 1
ATOM 630 O O . GLY A 1 90 ? 27.501 3.233 -16.848 1.00 56.50 90 GLY A O 1
ATOM 631 N N . THR A 1 91 ? 25.414 3.323 -17.654 1.00 58.03 91 THR A N 1
ATOM 632 C CA . THR A 1 91 ? 25.177 4.684 -17.125 1.00 58.03 91 THR A CA 1
ATOM 633 C C . THR A 1 91 ? 24.856 4.710 -15.632 1.00 58.03 91 THR A C 1
ATOM 635 O O . THR A 1 91 ? 25.108 5.719 -14.981 1.00 58.03 91 THR A O 1
ATOM 638 N N . GLY A 1 92 ? 24.307 3.624 -15.071 1.00 64.06 92 GLY A N 1
ATOM 639 C CA . GLY A 1 92 ? 23.848 3.591 -13.676 1.00 64.06 92 GLY A CA 1
ATOM 640 C C . GLY A 1 92 ? 22.701 4.568 -13.379 1.00 64.06 92 GLY A C 1
ATOM 641 O O . GLY A 1 92 ? 22.326 4.729 -12.220 1.00 64.06 92 GLY A O 1
ATOM 642 N N . ILE A 1 93 ? 22.146 5.209 -14.413 1.00 67.50 93 ILE A N 1
ATOM 643 C CA . ILE A 1 93 ? 21.035 6.151 -14.314 1.00 67.50 93 ILE A CA 1
ATOM 644 C C . ILE A 1 93 ? 19.733 5.341 -14.359 1.00 67.50 93 ILE A C 1
ATOM 646 O O . ILE A 1 93 ? 19.571 4.513 -15.263 1.00 67.50 93 ILE A O 1
ATOM 650 N N . PRO A 1 94 ? 18.805 5.550 -13.412 1.00 71.00 94 PRO A N 1
ATOM 651 C CA . PRO A 1 94 ? 17.510 4.891 -13.444 1.00 71.00 94 PRO A CA 1
ATOM 652 C C . PRO A 1 94 ? 16.659 5.401 -14.609 1.00 71.00 94 PRO A C 1
ATOM 654 O O . PRO A 1 94 ? 16.570 6.598 -14.886 1.00 71.00 94 PRO A O 1
ATOM 657 N N . VAL A 1 95 ? 15.950 4.482 -15.243 1.00 75.94 95 VAL A N 1
ATOM 658 C CA . VAL A 1 95 ? 14.898 4.764 -16.212 1.00 75.94 95 VAL A CA 1
ATOM 659 C C . VAL A 1 95 ? 13.573 4.789 -15.490 1.00 75.94 95 VAL A C 1
ATOM 661 O O . VAL A 1 95 ? 13.141 3.771 -14.952 1.00 75.94 95 VAL A O 1
ATOM 664 N N . ALA A 1 96 ? 12.912 5.941 -15.494 1.00 79.44 96 ALA A N 1
ATOM 665 C CA . ALA A 1 96 ? 11.560 6.061 -14.974 1.00 79.44 96 ALA A CA 1
ATOM 666 C C . ALA A 1 96 ? 10.551 5.564 -16.020 1.00 79.44 96 ALA A C 1
ATOM 668 O O . ALA A 1 96 ? 10.414 6.150 -17.095 1.00 79.44 96 ALA A O 1
ATOM 669 N N . LEU A 1 97 ? 9.822 4.498 -15.691 1.00 77.94 97 LEU A N 1
ATOM 670 C CA . LEU A 1 97 ? 8.654 4.065 -16.456 1.00 77.94 97 LEU A CA 1
ATOM 671 C C . LEU A 1 97 ? 7.483 5.035 -16.216 1.00 77.94 97 LEU A C 1
ATOM 673 O O . LEU A 1 97 ? 7.440 5.679 -15.157 1.00 77.94 97 LEU A O 1
ATOM 677 N N . PRO A 1 98 ? 6.509 5.126 -17.143 1.00 80.50 98 PRO A N 1
ATOM 678 C CA . PRO A 1 98 ? 5.278 5.888 -16.931 1.00 80.50 98 PRO A CA 1
ATOM 679 C C . PRO A 1 98 ? 4.611 5.565 -15.583 1.00 80.50 98 PRO A C 1
ATOM 681 O O . PRO A 1 98 ? 4.690 4.438 -15.097 1.00 80.50 98 PRO A O 1
ATOM 684 N N . VAL A 1 99 ? 3.995 6.571 -14.948 1.00 84.62 99 VAL A N 1
ATOM 685 C CA . VAL A 1 99 ? 3.219 6.350 -13.713 1.00 84.62 99 VAL A CA 1
ATOM 686 C C . VAL A 1 99 ? 1.980 5.530 -14.070 1.00 84.62 99 VAL A C 1
ATOM 688 O O . VAL A 1 99 ? 1.275 5.889 -15.010 1.00 84.62 99 VAL A O 1
ATOM 691 N N . ARG A 1 100 ? 1.715 4.469 -13.307 1.00 87.56 100 ARG A N 1
ATOM 692 C CA . ARG A 1 100 ? 0.475 3.684 -13.381 1.00 87.56 100 ARG A CA 1
ATOM 693 C C . ARG A 1 100 ? -0.449 4.084 -12.237 1.00 87.56 100 ARG A C 1
ATOM 695 O O . ARG A 1 100 ? 0.029 4.481 -11.170 1.00 87.56 100 ARG A O 1
ATOM 702 N N . TYR A 1 101 ? -1.752 3.989 -12.453 1.00 88.06 101 TYR A N 1
ATOM 703 C CA . TYR A 1 101 ? -2.761 4.443 -11.500 1.00 88.06 101 TYR A CA 1
ATOM 704 C C . TYR A 1 101 ? -3.694 3.293 -11.164 1.00 88.06 101 TYR A C 1
ATOM 706 O O . TYR A 1 101 ? -4.065 2.536 -12.053 1.00 88.06 101 TYR A O 1
ATOM 714 N N . PHE A 1 102 ? -4.054 3.153 -9.892 1.00 89.38 102 PHE A N 1
ATOM 715 C CA . PHE A 1 102 ? -4.903 2.064 -9.422 1.00 89.38 102 PHE A CA 1
ATOM 716 C C . PHE A 1 102 ? -6.027 2.586 -8.525 1.00 89.38 102 PHE A C 1
ATOM 718 O O . PHE A 1 102 ? -5.858 3.577 -7.802 1.00 89.38 102 PHE A O 1
ATOM 725 N N . ASP A 1 103 ? -7.173 1.917 -8.584 1.00 89.81 103 ASP A N 1
ATOM 726 C CA . ASP A 1 103 ? -8.314 2.156 -7.700 1.00 89.81 103 ASP A CA 1
ATOM 727 C C . ASP A 1 103 ? -8.154 1.465 -6.329 1.00 89.81 103 ASP A C 1
ATOM 729 O O . ASP A 1 103 ? -7.116 0.875 -6.015 1.00 89.81 103 ASP A O 1
ATOM 733 N N . ASP A 1 104 ? -9.184 1.559 -5.486 1.00 87.56 104 ASP A N 1
ATOM 734 C CA . ASP A 1 104 ? -9.217 0.964 -4.144 1.00 87.56 104 ASP A CA 1
ATOM 735 C C . ASP A 1 104 ? -9.327 -0.572 -4.140 1.00 87.56 104 ASP A C 1
ATOM 737 O O . ASP A 1 104 ? -9.170 -1.195 -3.090 1.00 87.56 104 ASP A O 1
ATOM 741 N N . GLN A 1 105 ? -9.551 -1.187 -5.303 1.00 87.88 105 GLN A N 1
ATOM 742 C CA . GLN A 1 105 ? -9.573 -2.636 -5.501 1.00 87.88 105 GLN A CA 1
ATOM 743 C C . GLN A 1 105 ? -8.269 -3.160 -6.126 1.00 87.88 105 GLN A C 1
ATOM 745 O O . GLN A 1 105 ? -8.144 -4.358 -6.389 1.00 87.88 105 GLN A O 1
ATOM 750 N N . GLY A 1 106 ? -7.292 -2.280 -6.378 1.00 84.94 106 GLY A N 1
ATOM 751 C CA . GLY A 1 106 ? -6.045 -2.636 -7.052 1.00 84.94 106 GLY A CA 1
ATOM 752 C C . GLY A 1 106 ? -6.211 -2.878 -8.554 1.00 84.94 106 GLY A C 1
ATOM 753 O O . GLY A 1 106 ? -5.371 -3.545 -9.153 1.00 84.94 106 GLY A O 1
ATOM 754 N N . THR A 1 107 ? -7.273 -2.355 -9.169 1.00 88.06 107 THR A N 1
ATOM 755 C CA . THR A 1 107 ? -7.476 -2.373 -10.622 1.00 88.06 107 THR A CA 1
ATOM 756 C C . THR A 1 107 ? -6.802 -1.161 -11.243 1.00 88.06 107 THR A C 1
ATOM 758 O O . THR A 1 107 ? -6.901 -0.054 -10.717 1.00 88.06 107 THR A O 1
ATOM 761 N N . GLU A 1 108 ? -6.116 -1.354 -12.367 1.00 84.00 108 GLU A N 1
ATOM 762 C CA . GLU A 1 108 ? -5.487 -0.250 -13.090 1.00 84.00 108 GLU A CA 1
ATOM 763 C C . GLU A 1 108 ? -6.546 0.653 -13.740 1.00 84.00 108 GLU A C 1
ATOM 765 O O . GLU A 1 108 ? -7.478 0.174 -14.389 1.00 84.00 108 GLU A O 1
ATOM 770 N N . VAL A 1 109 ? -6.397 1.963 -13.559 1.00 87.12 109 VAL A N 1
ATOM 771 C CA . VAL A 1 109 ? -7.287 3.000 -14.090 1.00 87.12 109 VAL A CA 1
ATOM 772 C C . VAL A 1 109 ? -6.493 4.021 -14.898 1.00 87.12 109 VAL A C 1
ATOM 774 O O . VAL A 1 109 ? -5.279 4.163 -14.743 1.00 87.12 109 VAL A O 1
ATOM 777 N N . ASP A 1 110 ? -7.185 4.758 -15.763 1.00 83.06 110 ASP A N 1
ATOM 778 C CA . ASP A 1 110 ? -6.582 5.883 -16.471 1.00 83.06 110 ASP A CA 1
ATOM 779 C C . ASP A 1 110 ? -6.117 6.976 -15.498 1.00 83.06 110 ASP A C 1
ATOM 781 O O . ASP A 1 110 ? -6.586 7.089 -14.362 1.00 83.06 110 ASP A O 1
ATOM 785 N N . ALA A 1 111 ? -5.198 7.826 -15.963 1.00 73.38 111 ALA A N 1
ATOM 786 C CA . ALA A 1 111 ? -4.666 8.914 -15.154 1.00 73.38 111 ALA A CA 1
ATOM 787 C C . ALA A 1 111 ? -5.787 9.794 -14.559 1.00 73.38 111 ALA A C 1
ATOM 789 O O . ALA A 1 111 ? -6.755 10.123 -15.264 1.00 73.38 111 ALA A O 1
ATOM 790 N N . PRO A 1 112 ? -5.657 10.224 -13.288 1.00 66.62 112 PRO A N 1
ATOM 791 C CA . PRO A 1 112 ? -6.644 11.072 -12.636 1.00 66.62 112 PRO A CA 1
ATOM 792 C C . PRO A 1 112 ? -6.801 12.382 -13.416 1.00 66.62 112 PRO A C 1
ATOM 794 O O . PRO A 1 112 ? -5.818 13.047 -13.742 1.00 66.62 112 PRO A O 1
ATOM 797 N N . GLY A 1 113 ? -8.046 12.741 -13.739 1.00 65.44 113 GLY A N 1
ATOM 798 C CA . GLY A 1 113 ? -8.370 13.911 -14.565 1.00 65.44 113 GLY A CA 1
ATOM 799 C C . GLY A 1 113 ? -8.532 13.626 -16.063 1.00 65.44 113 GLY A C 1
ATOM 800 O O . GLY A 1 113 ? -8.860 14.543 -16.817 1.00 65.44 113 GLY A O 1
ATOM 801 N N . SER A 1 114 ? -8.369 12.375 -16.506 1.00 63.53 114 SER A N 1
ATOM 802 C CA . SER A 1 114 ? -8.874 11.934 -17.811 1.00 63.53 114 SER A CA 1
ATOM 803 C C . SER A 1 114 ? -10.403 12.100 -17.872 1.00 63.53 114 SER A C 1
ATOM 805 O O . SER A 1 114 ? -11.110 11.933 -16.876 1.00 63.53 114 SER A O 1
ATOM 807 N N . THR A 1 115 ? -10.939 12.512 -19.024 1.00 53.47 115 THR A N 1
ATOM 808 C CA . THR A 1 115 ? -12.372 12.806 -19.193 1.00 53.47 115 THR A CA 1
ATOM 809 C C . THR A 1 115 ? -13.200 11.528 -19.014 1.00 53.47 115 THR A C 1
ATOM 811 O O . THR A 1 115 ? -13.324 10.739 -19.942 1.00 53.47 115 THR A O 1
ATOM 814 N N . GLY A 1 116 ? -13.754 11.321 -17.814 1.00 62.00 116 GLY A N 1
ATOM 815 C CA . GLY A 1 116 ? -14.490 10.105 -17.434 1.00 62.00 116 GLY A CA 1
ATOM 816 C C . GLY A 1 116 ? -13.690 9.092 -16.602 1.00 62.00 116 GLY A C 1
ATOM 817 O O . GLY A 1 116 ? -14.221 8.028 -16.293 1.00 62.00 116 GLY A O 1
ATOM 818 N N . GLY A 1 117 ? -12.448 9.414 -16.227 1.00 62.34 117 GLY A N 1
ATOM 819 C CA . GLY A 1 117 ? -11.598 8.552 -15.411 1.00 62.34 117 GLY A CA 1
ATOM 820 C C . GLY A 1 117 ? -12.137 8.368 -13.994 1.00 62.34 117 GLY A C 1
ATOM 821 O O . GLY A 1 117 ? -12.530 9.332 -13.331 1.00 62.34 117 GLY A O 1
ATOM 822 N N . GLN A 1 118 ? -12.140 7.118 -13.529 1.00 69.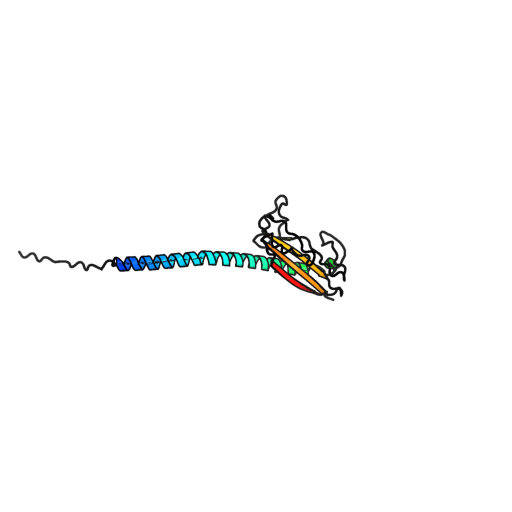62 118 GLN A N 1
ATOM 823 C CA . GLN A 1 118 ? -12.389 6.788 -12.126 1.00 69.62 118 GLN A CA 1
ATOM 824 C C . GLN A 1 118 ? -11.315 7.442 -11.237 1.00 69.62 118 GLN A C 1
ATOM 826 O O . GLN A 1 118 ? -10.178 7.627 -11.684 1.00 69.62 118 GLN A O 1
ATOM 831 N N . PRO A 1 119 ? -11.636 7.820 -9.988 1.00 75.06 119 PRO A N 1
ATOM 832 C CA . PRO A 1 119 ? -10.651 8.404 -9.090 1.00 75.06 119 PRO A CA 1
ATOM 833 C C . PRO A 1 119 ? -9.558 7.376 -8.774 1.00 75.06 119 PRO A C 1
ATOM 835 O O . PRO A 1 119 ? -9.806 6.380 -8.099 1.00 75.06 119 PRO A O 1
ATOM 838 N N . ALA A 1 120 ? -8.336 7.639 -9.234 1.00 83.06 120 ALA A N 1
ATOM 839 C CA . ALA A 1 120 ? -7.167 6.885 -8.807 1.00 83.06 120 ALA A CA 1
ATOM 840 C C . ALA A 1 120 ? -6.889 7.154 -7.321 1.00 83.06 120 ALA A C 1
ATOM 842 O O . ALA A 1 120 ? -6.852 8.311 -6.883 1.00 83.06 120 ALA A O 1
ATOM 843 N N . LEU A 1 121 ? -6.695 6.080 -6.555 1.00 88.12 121 LEU A N 1
ATOM 844 C CA . LEU A 1 121 ? -6.314 6.146 -5.145 1.00 88.12 121 LEU A CA 1
ATOM 845 C C . LEU A 1 121 ? -4.811 5.918 -4.987 1.00 88.12 121 LEU A C 1
ATOM 847 O O . LEU A 1 121 ? -4.142 6.652 -4.259 1.00 88.12 121 LEU A O 1
ATOM 851 N N . TYR A 1 122 ? -4.267 4.943 -5.716 1.00 88.81 122 TYR A N 1
ATOM 852 C CA . TYR A 1 122 ? -2.852 4.603 -5.667 1.00 88.81 122 TYR A CA 1
ATOM 853 C C . TYR A 1 122 ? -2.136 5.020 -6.945 1.00 88.81 122 TYR A C 1
ATOM 855 O O . TYR A 1 122 ? -2.612 4.824 -8.063 1.00 88.81 122 TYR A O 1
ATOM 863 N N . HIS A 1 123 ? -0.955 5.595 -6.765 1.00 88.50 123 HIS A N 1
ATOM 864 C CA . HIS A 1 123 ? -0.047 5.966 -7.836 1.00 88.50 123 HIS A CA 1
ATOM 865 C C . HIS A 1 123 ? 1.186 5.082 -7.724 1.00 88.50 123 HIS A C 1
ATOM 867 O O . HIS A 1 123 ? 1.747 4.939 -6.634 1.00 88.50 123 HIS A O 1
ATOM 873 N N . VAL A 1 124 ? 1.621 4.516 -8.846 1.00 88.88 124 VAL A N 1
ATOM 874 C CA . VAL A 1 124 ? 2.750 3.590 -8.894 1.00 88.88 124 VAL A CA 1
ATOM 875 C C . VAL A 1 124 ? 3.810 4.108 -9.847 1.00 88.88 124 VAL A C 1
ATOM 877 O O . VAL A 1 124 ? 3.571 4.316 -11.037 1.00 88.88 124 VAL A O 1
ATOM 880 N N . ALA A 1 125 ? 5.003 4.306 -9.308 1.00 87.81 125 ALA A N 1
ATOM 881 C CA . ALA A 1 125 ? 6.191 4.688 -10.042 1.00 87.81 125 ALA A CA 1
ATOM 882 C C . ALA A 1 125 ? 7.138 3.497 -10.102 1.00 87.81 125 ALA A C 1
ATOM 884 O O . ALA A 1 125 ? 7.520 2.954 -9.070 1.00 87.81 125 ALA A O 1
ATOM 885 N N . VAL A 1 126 ? 7.552 3.121 -11.308 1.00 86.38 126 VAL A N 1
ATOM 886 C CA . VAL A 1 126 ? 8.590 2.108 -11.492 1.00 86.38 126 VAL A CA 1
ATOM 887 C C . VAL A 1 126 ? 9.835 2.772 -12.056 1.00 86.38 126 VAL A C 1
ATOM 889 O O . VAL A 1 126 ? 9.754 3.550 -13.010 1.00 86.38 126 VAL A O 1
ATOM 892 N N . GLY A 1 127 ? 10.973 2.476 -11.445 1.00 84.50 127 GLY A N 1
ATOM 893 C CA . GLY A 1 127 ? 12.298 2.859 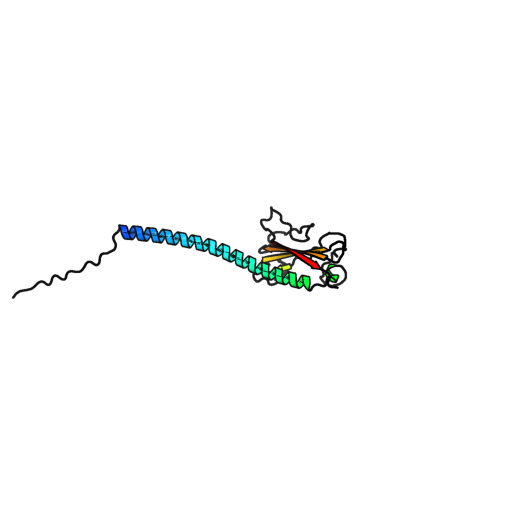-11.896 1.00 84.50 127 GLY A CA 1
ATOM 894 C C . GLY A 1 127 ? 13.150 1.622 -12.147 1.00 84.50 127 GLY A C 1
ATOM 895 O O . GLY A 1 127 ? 13.082 0.657 -11.387 1.00 84.50 127 GLY A O 1
ATOM 896 N N . VAL A 1 128 ? 13.940 1.625 -13.217 1.00 82.94 128 VAL A N 1
ATOM 897 C CA . VAL A 1 128 ? 14.816 0.500 -13.562 1.00 82.94 128 VAL A CA 1
ATOM 898 C C . VAL A 1 128 ? 16.238 0.985 -13.780 1.00 82.94 128 VAL A C 1
ATOM 900 O O . VAL A 1 128 ? 16.486 1.824 -14.637 1.00 82.94 128 VAL A O 1
ATOM 903 N N . THR A 1 129 ? 17.187 0.413 -13.052 1.00 83.69 129 THR A N 1
ATOM 904 C CA . THR A 1 129 ? 18.613 0.714 -13.187 1.00 83.69 129 THR A CA 1
ATOM 905 C C . THR A 1 129 ? 19.349 -0.529 -13.653 1.00 83.69 129 THR A C 1
ATOM 907 O O . THR A 1 129 ? 19.437 -1.516 -12.926 1.00 83.69 129 THR A O 1
ATOM 910 N N . VAL A 1 130 ? 19.910 -0.495 -14.860 1.00 81.50 130 VAL A N 1
ATOM 911 C CA . VAL A 1 130 ? 20.697 -1.611 -15.401 1.00 81.50 130 VAL A CA 1
ATOM 912 C C . VAL A 1 130 ? 22.152 -1.486 -14.940 1.00 81.50 130 VAL A C 1
ATOM 914 O O . VAL A 1 130 ? 22.760 -0.418 -15.017 1.00 81.50 130 VAL A O 1
ATOM 917 N N . ASN A 1 131 ? 22.721 -2.587 -14.448 1.00 80.75 131 ASN A N 1
ATOM 918 C CA . ASN A 1 131 ? 24.125 -2.673 -14.053 1.00 80.75 131 ASN A CA 1
ATOM 919 C C . ASN A 1 131 ? 25.040 -2.501 -15.282 1.00 80.75 131 ASN A C 1
ATOM 921 O O . ASN A 1 131 ? 24.661 -2.816 -16.409 1.00 80.75 131 ASN A O 1
ATOM 925 N N . ALA A 1 132 ? 26.277 -2.060 -15.065 1.00 77.25 132 ALA A N 1
ATOM 926 C CA . ALA A 1 132 ? 27.313 -1.960 -16.087 1.00 77.25 132 ALA A CA 1
ATOM 927 C C . ALA A 1 132 ? 27.541 -3.247 -16.895 1.00 77.25 132 ALA A C 1
ATOM 929 O O . ALA A 1 132 ? 27.873 -3.170 -18.073 1.00 77.25 132 ALA A O 1
ATOM 930 N N . SER A 1 133 ? 27.317 -4.423 -16.302 1.00 75.06 133 SER A N 1
ATOM 931 C CA . SER A 1 133 ? 27.415 -5.699 -17.022 1.00 75.06 133 SER A CA 1
ATOM 932 C C . SER A 1 133 ? 26.276 -5.949 -18.017 1.00 75.06 133 SER A C 1
ATOM 934 O O . SER A 1 133 ? 26.358 -6.892 -18.799 1.00 75.06 133 SER A O 1
ATOM 936 N N . GLY A 1 134 ? 25.188 -5.173 -17.962 1.00 74.75 134 GLY A N 1
ATOM 937 C CA . GLY A 1 134 ? 23.994 -5.378 -18.785 1.00 74.75 134 GLY A CA 1
ATOM 938 C C . GLY A 1 134 ? 23.234 -6.678 -18.491 1.00 74.75 134 GLY A C 1
ATOM 939 O O . GLY A 1 134 ? 22.278 -6.988 -19.191 1.00 74.75 134 GLY A O 1
ATOM 940 N N . ASN A 1 135 ? 23.646 -7.444 -17.476 1.00 81.12 135 ASN A N 1
ATOM 941 C CA . ASN A 1 135 ? 23.077 -8.757 -17.150 1.00 81.12 135 ASN A CA 1
ATOM 942 C C . ASN A 1 135 ? 22.156 -8.728 -15.927 1.00 81.12 135 ASN A C 1
ATOM 944 O O . ASN A 1 135 ? 21.461 -9.706 -15.659 1.00 81.12 135 ASN A O 1
ATOM 948 N N . LEU A 1 136 ? 22.177 -7.628 -15.177 1.00 82.50 136 LEU A N 1
ATOM 949 C CA . LEU A 1 136 ? 21.392 -7.422 -13.969 1.00 82.50 136 LEU A CA 1
ATOM 950 C C . LEU A 1 136 ? 20.736 -6.048 -14.043 1.00 82.50 136 LEU A C 1
ATOM 952 O O . LEU A 1 136 ? 21.405 -5.068 -14.370 1.00 82.50 136 LEU A O 1
ATOM 956 N N . ALA A 1 137 ? 19.461 -5.973 -13.696 1.00 82.81 137 ALA A N 1
ATOM 957 C CA . ALA A 1 137 ? 18.740 -4.732 -13.495 1.00 82.81 137 ALA A CA 1
ATOM 958 C C . ALA A 1 137 ? 18.168 -4.696 -12.076 1.00 82.81 137 ALA A C 1
ATOM 960 O O . ALA A 1 137 ? 17.628 -5.689 -11.589 1.00 82.81 137 ALA A O 1
ATOM 961 N N . THR A 1 138 ? 18.293 -3.553 -11.416 1.00 85.44 138 THR A N 1
ATOM 962 C CA . THR A 1 138 ? 17.579 -3.243 -10.181 1.00 85.44 138 THR A CA 1
ATOM 963 C C . THR A 1 138 ? 16.280 -2.561 -10.561 1.00 85.44 138 THR A C 1
ATOM 965 O O . THR A 1 138 ? 16.301 -1.531 -11.232 1.00 85.44 138 THR A O 1
ATOM 968 N N . VAL A 1 139 ? 15.159 -3.118 -10.129 1.00 85.62 139 VAL A N 1
ATOM 969 C CA . VAL A 1 139 ? 13.841 -2.516 -10.305 1.00 85.62 139 VAL A CA 1
ATOM 970 C C . VAL A 1 139 ? 13.391 -1.970 -8.961 1.00 85.62 139 VAL A C 1
ATOM 972 O O . VAL A 1 139 ? 13.447 -2.668 -7.947 1.00 85.62 139 VAL A O 1
ATOM 975 N N . VAL A 1 140 ? 12.960 -0.717 -8.959 1.00 87.75 140 VAL A N 1
ATOM 976 C CA . VAL A 1 140 ? 12.372 -0.025 -7.817 1.00 87.75 140 VAL A CA 1
ATOM 977 C C . VAL A 1 140 ? 10.915 0.257 -8.150 1.00 87.75 140 VAL A C 1
ATOM 979 O O . VAL A 1 140 ? 10.622 0.850 -9.183 1.00 87.75 140 VAL A O 1
ATOM 982 N N . VAL A 1 141 ? 10.005 -0.176 -7.286 1.00 88.62 141 VAL A N 1
ATOM 983 C CA . VAL A 1 141 ? 8.569 0.084 -7.386 1.00 88.62 141 VAL A CA 1
ATOM 984 C C . VAL A 1 141 ? 8.158 0.882 -6.163 1.00 88.62 141 VAL A C 1
ATOM 986 O O . VAL A 1 141 ? 8.269 0.399 -5.037 1.00 88.62 141 VAL A O 1
ATOM 989 N N . ASP A 1 142 ? 7.667 2.091 -6.394 1.00 90.44 142 ASP A N 1
ATOM 990 C CA . ASP A 1 142 ? 7.150 2.971 -5.358 1.00 90.44 142 ASP A CA 1
ATOM 991 C C . ASP A 1 142 ? 5.641 3.095 -5.493 1.00 90.44 142 ASP A C 1
ATOM 993 O O . ASP A 1 142 ? 5.130 3.443 -6.559 1.00 90.44 142 ASP A O 1
ATOM 997 N N . ILE A 1 143 ? 4.941 2.856 -4.388 1.00 90.00 143 ILE A N 1
ATOM 998 C CA . ILE A 1 143 ? 3.491 3.002 -4.290 1.00 90.00 143 ILE A CA 1
ATOM 999 C C . ILE A 1 143 ? 3.182 4.143 -3.329 1.00 90.00 143 ILE A C 1
ATOM 1001 O O . ILE A 1 143 ? 3.689 4.181 -2.207 1.00 90.00 143 ILE A O 1
ATOM 1005 N N . VAL A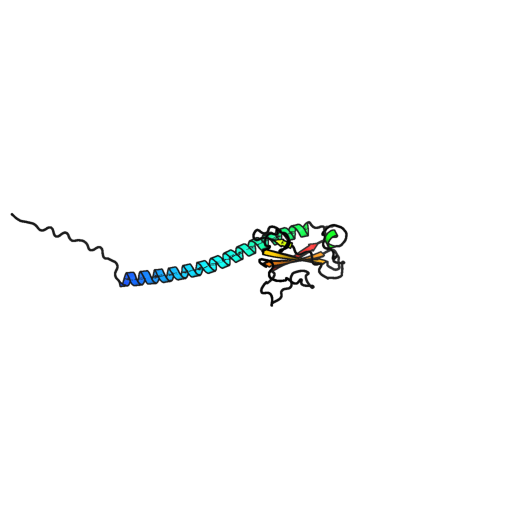 1 144 ? 2.327 5.065 -3.763 1.00 90.38 144 VAL A N 1
ATOM 1006 C CA . VAL A 1 144 ? 1.805 6.158 -2.940 1.00 90.38 144 VAL A CA 1
ATOM 1007 C C . VAL A 1 144 ? 0.281 6.115 -2.946 1.00 90.38 144 VAL A C 1
ATOM 1009 O O . VAL A 1 144 ? -0.325 5.964 -4.004 1.00 90.38 144 VAL A O 1
ATOM 1012 N N . ASN A 1 145 ? -0.336 6.298 -1.778 1.00 88.94 145 ASN A N 1
ATOM 1013 C CA . ASN A 1 145 ? -1.764 6.591 -1.663 1.00 88.94 145 ASN A CA 1
ATOM 1014 C C . ASN A 1 145 ? -1.953 8.114 -1.794 1.00 88.94 145 ASN A C 1
ATOM 1016 O O . ASN A 1 145 ? -1.488 8.864 -0.939 1.00 88.94 145 ASN A O 1
ATOM 1020 N N . ASN A 1 146 ? -2.562 8.574 -2.886 1.00 84.81 146 ASN A N 1
ATOM 1021 C CA . ASN A 1 146 ? -2.790 9.989 -3.193 1.00 84.81 146 ASN A CA 1
ATOM 1022 C C . ASN A 1 146 ? -4.241 10.172 -3.667 1.00 84.81 146 ASN A C 1
ATOM 1024 O O . ASN A 1 146 ? -4.481 10.312 -4.870 1.00 84.81 146 ASN A O 1
ATOM 1028 N N . PRO A 1 147 ? -5.220 10.147 -2.744 1.00 79.62 147 PRO A N 1
ATOM 1029 C CA . PRO A 1 147 ? -6.631 10.184 -3.105 1.00 79.62 147 PRO A CA 1
ATOM 1030 C C . PRO A 1 147 ? -6.944 11.430 -3.935 1.00 79.62 147 PRO A C 1
ATOM 1032 O O . PRO A 1 147 ? -6.741 12.560 -3.490 1.00 79.62 147 PRO A O 1
ATOM 1035 N N . GLY A 1 148 ? -7.444 11.221 -5.155 1.00 69.31 148 GLY A N 1
ATOM 1036 C CA . GLY A 1 148 ? -7.863 12.305 -6.045 1.00 69.31 148 GLY A CA 1
ATOM 1037 C C . GLY A 1 148 ? -6.717 13.121 -6.649 1.00 69.31 148 GLY A C 1
ATOM 1038 O O . GLY A 1 148 ? -6.972 14.204 -7.173 1.00 69.31 148 GLY A O 1
ATOM 1039 N N . GLY A 1 149 ? -5.470 12.641 -6.575 1.00 71.12 149 GLY A N 1
ATOM 1040 C CA . GLY A 1 149 ? -4.327 13.284 -7.228 1.00 71.12 149 GLY A CA 1
ATOM 1041 C C . GLY A 1 149 ? -4.027 14.698 -6.724 1.00 71.12 149 GLY A C 1
ATOM 1042 O O . GLY A 1 149 ? -3.465 15.504 -7.462 1.00 71.12 149 GLY A O 1
ATOM 1043 N N . GLN A 1 150 ? -4.419 15.023 -5.488 1.00 69.69 150 GLN A N 1
ATOM 1044 C CA . GLN A 1 150 ? -4.339 16.386 -4.950 1.00 69.69 150 GLN A CA 1
ATOM 1045 C C . GLN A 1 150 ? -2.902 16.900 -4.821 1.00 69.69 150 GLN A C 1
ATOM 1047 O O . GLN A 1 150 ? -2.671 18.109 -4.829 1.00 69.69 150 GLN A O 1
ATOM 1052 N N . LEU A 1 151 ? -1.938 15.987 -4.697 1.00 72.94 151 LEU A N 1
ATOM 1053 C CA . LEU A 1 151 ? -0.529 16.315 -4.540 1.00 72.94 151 LEU A CA 1
ATOM 1054 C C . LEU A 1 151 ? 0.260 15.952 -5.799 1.00 72.94 151 LEU A C 1
ATOM 1056 O O . LEU A 1 151 ? 0.165 14.835 -6.313 1.00 72.94 151 LEU A O 1
ATOM 1060 N N . ALA A 1 152 ? 1.065 16.904 -6.275 1.00 74.62 152 ALA A N 1
ATOM 1061 C CA . ALA A 1 152 ? 1.997 16.686 -7.371 1.00 74.62 152 ALA A CA 1
ATOM 1062 C C . ALA A 1 152 ? 3.161 15.814 -6.881 1.00 74.62 152 ALA A C 1
ATOM 1064 O O . ALA A 1 152 ? 3.991 16.253 -6.086 1.00 74.62 152 ALA A O 1
ATOM 1065 N N . LEU A 1 153 ? 3.214 14.570 -7.351 1.00 80.62 153 LEU A N 1
ATOM 1066 C CA . LEU A 1 153 ? 4.270 13.632 -6.989 1.00 80.62 153 LEU A CA 1
ATOM 1067 C C . LEU A 1 153 ? 5.508 13.894 -7.847 1.00 80.62 153 LEU A C 1
ATOM 1069 O O . LEU A 1 153 ? 5.454 13.797 -9.074 1.00 80.62 153 LEU A O 1
ATOM 1073 N N . GLN A 1 154 ? 6.630 14.209 -7.205 1.00 83.50 154 GLN A N 1
ATOM 1074 C CA . GLN A 1 154 ? 7.911 14.348 -7.891 1.00 83.50 154 GLN A CA 1
ATOM 1075 C C . GLN A 1 154 ? 8.595 12.988 -8.036 1.00 83.50 154 GLN A C 1
ATOM 1077 O O . GLN A 1 154 ? 8.516 12.138 -7.147 1.00 83.50 154 GLN A O 1
ATOM 1082 N N . ARG A 1 155 ? 9.273 12.775 -9.167 1.00 81.88 155 ARG A N 1
ATOM 1083 C CA . ARG A 1 155 ? 10.117 11.595 -9.381 1.00 81.88 155 ARG A CA 1
ATOM 1084 C C . ARG A 1 155 ? 11.496 11.820 -8.768 1.00 81.88 155 ARG A C 1
ATOM 1086 O O . ARG A 1 155 ? 12.058 12.907 -8.873 1.00 81.88 155 ARG A O 1
ATOM 1093 N N . ASP A 1 156 ? 12.040 10.778 -8.161 1.00 82.06 156 ASP A N 1
ATOM 1094 C CA . ASP A 1 156 ? 13.409 10.738 -7.665 1.00 82.06 156 ASP A CA 1
ATOM 1095 C C . ASP A 1 156 ? 14.366 10.388 -8.813 1.00 82.06 156 ASP A C 1
ATOM 1097 O O . ASP A 1 156 ? 14.277 9.313 -9.406 1.00 82.06 156 ASP A O 1
ATOM 1101 N N . GLY A 1 157 ? 15.304 11.286 -9.118 1.00 75.06 157 GLY A N 1
ATOM 1102 C CA . GLY A 1 157 ? 16.298 11.081 -10.174 1.00 75.06 157 GLY A CA 1
ATOM 1103 C C . GLY A 1 157 ? 17.317 9.973 -9.879 1.00 75.06 157 GLY A C 1
ATOM 1104 O O . GLY A 1 157 ? 17.972 9.508 -10.807 1.00 75.06 157 GLY A O 1
ATOM 1105 N N . ALA A 1 158 ? 17.453 9.533 -8.622 1.00 78.06 158 ALA A N 1
ATOM 1106 C CA . ALA A 1 158 ? 18.386 8.474 -8.233 1.00 78.06 158 ALA A CA 1
ATOM 1107 C C . ALA A 1 158 ? 17.789 7.065 -8.354 1.00 78.06 158 ALA A C 1
ATOM 1109 O O . ALA A 1 158 ? 18.515 6.108 -8.620 1.00 78.06 158 ALA A O 1
ATOM 1110 N N . THR A 1 159 ? 16.470 6.928 -8.195 1.00 78.31 159 THR A N 1
ATOM 1111 C CA . THR A 1 159 ? 15.786 5.623 -8.239 1.00 78.31 159 THR A CA 1
ATOM 1112 C C . THR A 1 159 ? 14.799 5.477 -9.389 1.00 78.31 159 THR A C 1
ATOM 1114 O O . THR A 1 159 ? 14.402 4.360 -9.700 1.00 78.31 159 THR A O 1
ATOM 1117 N N . GLY A 1 160 ? 14.377 6.577 -10.017 1.00 78.25 160 GLY A N 1
ATOM 1118 C CA . GLY A 1 160 ? 13.258 6.600 -10.958 1.00 78.25 160 GLY A CA 1
ATOM 1119 C C . GLY A 1 160 ? 11.891 6.440 -10.281 1.00 78.25 160 GLY A C 1
ATOM 1120 O O . GLY A 1 160 ? 10.873 6.536 -10.963 1.00 78.25 160 GLY A O 1
ATOM 1121 N N . GLY A 1 161 ? 11.850 6.217 -8.963 1.00 83.44 161 GLY A N 1
ATOM 1122 C CA . GLY A 1 161 ? 10.643 6.121 -8.146 1.00 83.44 161 GLY A CA 1
ATOM 1123 C C . GLY A 1 161 ? 10.064 7.491 -7.771 1.00 83.44 161 GLY A C 1
ATOM 1124 O O . GLY A 1 161 ? 10.390 8.503 -8.392 1.00 83.44 161 GLY A O 1
ATOM 1125 N N . PHE A 1 162 ? 9.200 7.547 -6.760 1.00 87.25 162 PHE A N 1
ATOM 1126 C CA . PHE A 1 162 ? 8.731 8.809 -6.184 1.00 87.25 162 PHE A CA 1
ATOM 1127 C C . PHE A 1 162 ? 9.746 9.355 -5.174 1.00 87.25 162 PHE A C 1
ATOM 1129 O O . PHE A 1 162 ? 10.363 8.609 -4.412 1.00 87.25 162 PHE A O 1
ATOM 1136 N N . ALA A 1 163 ? 9.915 10.674 -5.151 1.00 83.25 163 ALA A N 1
ATOM 1137 C CA . ALA A 1 163 ? 10.716 11.342 -4.138 1.00 83.25 163 ALA A CA 1
ATOM 1138 C C . ALA A 1 163 ? 10.006 11.269 -2.780 1.00 83.25 163 ALA A C 1
ATOM 1140 O O . ALA A 1 163 ? 8.820 11.578 -2.666 1.00 83.25 163 ALA A O 1
ATOM 1141 N N . SER A 1 164 ? 10.741 10.886 -1.736 1.00 69.88 164 SER A N 1
ATOM 1142 C CA . SER A 1 164 ? 10.281 11.012 -0.354 1.00 69.88 164 SER A CA 1
ATOM 1143 C C . SER A 1 164 ? 10.469 12.460 0.101 1.00 69.88 164 SER A C 1
ATOM 1145 O O . SER A 1 164 ? 11.420 12.776 0.819 1.00 69.88 164 SER A O 1
ATOM 1147 N N . ASP A 1 165 ? 9.623 13.365 -0.373 1.00 64.00 165 ASP A N 1
ATOM 1148 C CA . ASP A 1 165 ? 9.626 14.730 0.137 1.00 64.00 165 ASP A CA 1
ATOM 1149 C C . ASP A 1 165 ? 8.950 14.755 1.517 1.00 64.00 165 ASP A C 1
ATOM 1151 O O . ASP A 1 165 ? 7.888 14.180 1.728 1.00 64.00 165 ASP A O 1
ATOM 1155 N N . SER A 1 166 ? 9.597 15.392 2.491 1.00 54.94 166 SER A N 1
ATOM 1156 C CA . SER A 1 166 ? 9.045 15.542 3.842 1.00 54.94 166 SER A CA 1
ATOM 1157 C C . SER A 1 166 ? 7.938 16.603 3.903 1.00 54.94 166 SER A C 1
ATOM 1159 O O . SER A 1 166 ? 7.216 16.658 4.898 1.00 54.94 166 SER A O 1
ATOM 1161 N N . ALA A 1 167 ? 7.804 17.446 2.869 1.00 56.31 167 ALA A N 1
ATOM 1162 C CA . ALA A 1 167 ? 6.783 18.491 2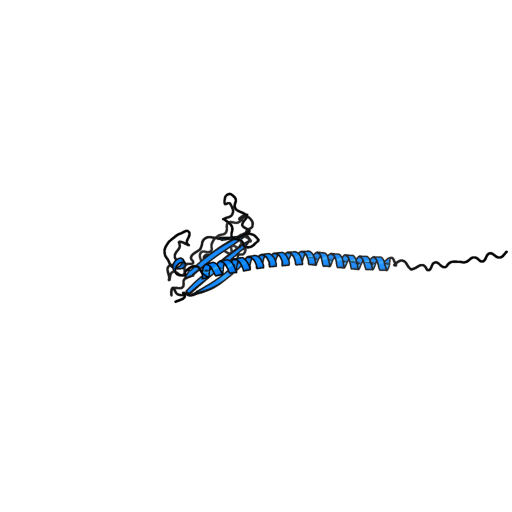.788 1.00 56.31 167 ALA A CA 1
ATOM 1163 C C . ALA A 1 167 ? 5.422 17.974 2.291 1.00 56.31 167 ALA A C 1
ATOM 1165 O O . ALA A 1 167 ? 4.377 18.473 2.707 1.00 56.31 167 ALA A O 1
ATOM 1166 N N . THR A 1 168 ? 5.412 16.949 1.438 1.00 59.94 168 THR A N 1
ATOM 1167 C CA . THR A 1 168 ? 4.200 16.210 1.080 1.00 59.94 168 THR A CA 1
ATOM 1168 C C . THR A 1 168 ? 4.073 15.062 2.072 1.00 59.94 168 THR A C 1
ATOM 1170 O O . THR A 1 168 ? 4.874 14.144 2.063 1.00 59.94 168 THR A O 1
ATOM 1173 N N . ALA A 1 169 ? 3.079 15.078 2.963 1.00 65.69 169 ALA A N 1
ATOM 1174 C CA . ALA A 1 169 ? 2.890 14.052 4.005 1.00 65.69 169 ALA A CA 1
ATOM 1175 C C . ALA A 1 169 ? 2.703 12.601 3.480 1.00 65.69 169 ALA A C 1
ATOM 1177 O O . ALA A 1 169 ? 2.438 11.683 4.258 1.00 65.69 169 ALA A O 1
ATOM 1178 N N . LEU A 1 170 ? 2.829 12.390 2.169 1.00 71.75 170 LEU A N 1
ATOM 1179 C CA . LEU A 1 170 ? 2.766 11.113 1.486 1.00 71.75 170 LEU A CA 1
ATOM 1180 C C . LEU A 1 170 ? 4.140 10.445 1.506 1.00 71.75 170 LEU A C 1
ATOM 1182 O O . LEU A 1 170 ? 5.081 10.885 0.851 1.00 71.75 170 LEU A O 1
ATOM 1186 N N . LYS A 1 171 ? 4.246 9.340 2.242 1.00 80.81 171 LYS A N 1
ATOM 1187 C CA . LYS A 1 171 ? 5.447 8.505 2.237 1.00 80.81 171 LYS A CA 1
ATOM 1188 C C . LYS A 1 171 ? 5.268 7.364 1.235 1.00 80.81 171 LYS A C 1
ATOM 1190 O O . LYS A 1 171 ? 4.383 6.538 1.461 1.00 80.81 171 LYS A O 1
ATOM 1195 N N . PRO A 1 172 ? 6.078 7.290 0.162 1.00 86.94 172 PRO A N 1
ATOM 1196 C CA . PRO A 1 172 ? 6.038 6.147 -0.735 1.00 86.94 172 PRO A CA 1
ATOM 1197 C C . PRO A 1 172 ? 6.493 4.885 -0.013 1.00 86.94 172 PRO A C 1
ATOM 1199 O O . PRO A 1 172 ? 7.488 4.885 0.718 1.00 86.94 172 PRO A O 1
ATOM 1202 N N . VAL A 1 173 ? 5.764 3.800 -0.244 1.00 88.38 173 VAL A N 1
ATOM 1203 C CA . VAL A 1 173 ? 6.204 2.457 0.118 1.00 88.38 173 VAL A CA 1
ATOM 1204 C C . VAL A 1 173 ? 7.047 1.937 -1.040 1.00 88.38 173 VAL A C 1
ATOM 1206 O O . VAL A 1 173 ? 6.549 1.800 -2.157 1.00 88.38 173 VAL A O 1
ATOM 1209 N N . ARG A 1 174 ? 8.331 1.692 -0.768 1.00 89.69 174 ARG A N 1
ATOM 1210 C CA . ARG A 1 174 ? 9.333 1.309 -1.766 1.00 89.69 174 ARG A CA 1
ATOM 1211 C C . ARG A 1 174 ? 9.645 -0.178 -1.698 1.00 89.69 174 ARG A C 1
ATOM 1213 O O . ARG A 1 174 ? 10.052 -0.682 -0.652 1.00 89.69 174 ARG A O 1
ATOM 1220 N N . TYR A 1 175 ? 9.552 -0.843 -2.841 1.00 88.88 175 TYR A N 1
ATOM 1221 C CA . TYR A 1 175 ? 9.969 -2.224 -3.049 1.00 88.88 175 TYR A CA 1
ATOM 1222 C C . TYR A 1 175 ? 11.110 -2.255 -4.059 1.00 88.88 175 TYR A C 1
ATOM 1224 O O . TYR A 1 175 ? 11.024 -1.630 -5.113 1.00 88.88 175 TYR A O 1
ATOM 1232 N N . SER A 1 176 ? 12.183 -2.980 -3.755 1.00 87.69 176 SER A N 1
ATOM 1233 C CA . SER A 1 176 ? 13.301 -3.162 -4.677 1.00 87.69 176 SER A CA 1
ATOM 1234 C C . SER A 1 176 ? 13.606 -4.637 -4.879 1.00 87.69 176 SER A C 1
ATOM 1236 O O . SER A 1 176 ? 13.604 -5.431 -3.937 1.00 87.69 176 SER A O 1
ATOM 1238 N N . PHE A 1 177 ? 13.858 -5.013 -6.127 1.00 87.50 177 PHE A N 1
ATOM 1239 C CA . PHE A 1 177 ? 14.225 -6.374 -6.493 1.00 87.50 177 PHE A CA 1
ATOM 1240 C C . PHE A 1 177 ? 15.169 -6.376 -7.691 1.00 87.50 177 PHE A C 1
ATOM 1242 O O . PHE A 1 177 ? 15.333 -5.376 -8.391 1.00 87.50 177 PHE A O 1
ATOM 1249 N N . TYR A 1 178 ? 15.810 -7.518 -7.910 1.00 86.44 178 TYR A N 1
ATOM 1250 C CA . TYR A 1 178 ? 16.781 -7.702 -8.977 1.00 86.44 178 TYR A CA 1
ATOM 1251 C C . TYR A 1 178 ? 16.217 -8.623 -10.052 1.00 86.44 178 TYR A C 1
ATOM 1253 O O . TYR A 1 178 ? 15.642 -9.666 -9.743 1.00 86.44 178 TYR A O 1
ATOM 1261 N N . VAL A 1 179 ? 16.420 -8.249 -11.310 1.00 82.06 179 VAL A N 1
ATOM 1262 C CA . VAL A 1 179 ? 16.060 -9.047 -12.482 1.00 82.06 179 VAL A CA 1
ATOM 1263 C C . VAL A 1 179 ? 17.334 -9.349 -13.255 1.00 82.06 179 VAL A C 1
ATOM 1265 O O . VAL A 1 179 ? 18.103 -8.440 -13.570 1.00 82.06 179 VAL A O 1
ATOM 1268 N N . SER A 1 180 ? 17.583 -10.623 -13.545 1.00 82.62 180 SER A N 1
ATOM 1269 C CA . SER A 1 180 ? 18.702 -11.043 -14.384 1.00 82.62 180 SER A CA 1
ATOM 1270 C C . SER A 1 180 ? 18.240 -11.321 -15.810 1.00 82.62 180 SER A C 1
ATOM 1272 O O . SER A 1 180 ? 17.106 -11.729 -16.054 1.00 82.62 180 SER A O 1
ATOM 1274 N N . LYS A 1 181 ? 19.142 -11.115 -16.767 1.00 73.50 181 LYS A N 1
ATOM 1275 C CA . LYS A 1 181 ? 18.925 -11.525 -18.151 1.00 73.50 181 LYS A CA 1
ATOM 1276 C C . LYS A 1 181 ? 18.927 -13.056 -18.222 1.00 73.50 181 LYS A C 1
ATOM 1278 O O . LYS A 1 181 ? 19.954 -13.680 -17.958 1.00 73.50 181 LYS A O 1
ATOM 1283 N N . THR A 1 182 ? 17.791 -13.660 -18.560 1.00 67.38 182 THR A N 1
ATOM 1284 C CA . THR A 1 182 ? 17.718 -15.096 -18.865 1.00 67.38 182 THR A CA 1
ATOM 1285 C C . THR A 1 182 ? 18.455 -15.345 -20.184 1.00 67.38 182 THR A C 1
ATOM 1287 O O . THR A 1 182 ? 18.236 -14.604 -21.146 1.00 67.38 182 THR A O 1
ATOM 1290 N N . GLN A 1 183 ? 19.394 -16.298 -20.190 1.00 55.41 183 GLN A N 1
ATOM 1291 C CA . GLN A 1 183 ? 20.164 -16.671 -21.384 1.00 55.41 183 GLN A CA 1
ATOM 1292 C C . GLN A 1 183 ? 19.325 -17.443 -22.395 1.00 55.41 183 GLN A C 1
ATOM 1294 O O . GLN A 1 183 ? 18.448 -18.216 -21.948 1.00 55.41 183 GLN A O 1
#